Protein AF-A0A8H7GS88-F1 (afdb_monomer_lite)

Organism: NCBI:txid27326

Foldseek 3Di:
DPDPPQDPVNVVVLVVLLVVLLVVLLVVLQVVLVVVVVVVCVVQCPDPNNPDCDPVNSVVSSVVSSVVSSVVSSVVSVVVVVVVVVVVVVVVVVVVVVVVVVD

Structure (mmCIF, N/CA/C/O backbone):
data_AF-A0A8H7GS88-F1
#
_entry.id   AF-A0A8H7GS88-F1
#
loop_
_atom_site.group_PDB
_atom_site.id
_atom_site.type_symbol
_atom_site.label_atom_id
_atom_site.label_alt_id
_atom_site.label_comp_id
_atom_site.label_asym_id
_atom_site.label_entity_id
_atom_site.label_seq_id
_atom_site.pdbx_PDB_ins_code
_atom_site.Cartn_x
_atom_site.Cartn_y
_atom_site.Cartn_z
_atom_site.occupancy
_atom_site.B_iso_or_equiv
_atom_site.auth_seq_id
_atom_site.auth_comp_id
_atom_site.auth_asym_id
_atom_site.auth_atom_id
_atom_site.pdbx_PDB_model_num
ATOM 1 N N . MET A 1 1 ? -24.121 13.870 15.169 1.00 44.00 1 MET A N 1
ATOM 2 C CA . MET A 1 1 ? -23.895 12.502 15.682 1.00 44.00 1 MET A CA 1
ATOM 3 C C . MET A 1 1 ? -22.648 12.553 16.543 1.00 44.00 1 MET A C 1
ATOM 5 O O . MET A 1 1 ? -21.660 13.090 16.051 1.00 44.00 1 MET A O 1
ATOM 9 N N . PRO A 1 2 ? -22.682 12.124 17.813 1.00 40.12 2 PRO A N 1
ATOM 10 C CA . PRO A 1 2 ? -21.472 12.098 18.616 1.00 40.12 2 PRO A CA 1
ATOM 11 C C . PRO A 1 2 ? -20.551 11.030 18.027 1.00 40.12 2 PRO A C 1
ATOM 13 O O . PRO A 1 2 ? -20.968 9.896 17.808 1.00 40.12 2 PRO A O 1
ATOM 16 N N . ILE A 1 3 ? -19.323 11.425 17.701 1.00 55.97 3 ILE A N 1
ATOM 17 C CA . ILE A 1 3 ? -18.262 10.513 17.282 1.00 55.97 3 ILE A CA 1
ATOM 18 C C . ILE A 1 3 ? -18.075 9.571 18.471 1.00 55.97 3 ILE A C 1
ATOM 20 O O . ILE A 1 3 ? -17.665 10.032 19.537 1.00 55.97 3 ILE A O 1
ATOM 24 N N . ALA A 1 4 ? -18.467 8.301 18.334 1.00 57.78 4 ALA A N 1
ATOM 25 C CA . ALA A 1 4 ? -18.195 7.291 19.347 1.00 57.78 4 ALA A CA 1
ATOM 26 C C . ALA A 1 4 ? -16.719 7.433 19.736 1.00 57.78 4 ALA A C 1
ATOM 28 O O . ALA A 1 4 ? -15.858 7.426 18.855 1.00 57.78 4 ALA A O 1
ATOM 29 N N . GLN A 1 5 ? -16.430 7.676 21.017 1.00 58.25 5 GLN A N 1
ATOM 30 C CA . GLN A 1 5 ? -15.055 7.818 21.482 1.00 58.25 5 GLN A CA 1
ATOM 31 C C . GLN A 1 5 ? -14.356 6.477 21.252 1.00 58.25 5 GLN A C 1
ATOM 33 O O . GLN A 1 5 ? -14.515 5.533 22.022 1.00 58.25 5 GLN A O 1
ATOM 38 N N . VAL A 1 6 ? -13.651 6.368 20.127 1.00 65.25 6 VAL A N 1
ATOM 39 C CA . VAL A 1 6 ? -12.860 5.192 19.784 1.00 65.25 6 VAL A CA 1
ATOM 40 C C . VAL A 1 6 ? -11.751 5.107 20.825 1.00 65.25 6 VAL A C 1
ATOM 42 O O . VAL A 1 6 ? -10.989 6.062 20.986 1.00 65.25 6 VAL A O 1
ATOM 45 N N . SER A 1 7 ? -11.686 3.998 21.566 1.00 77.94 7 SER A N 1
ATOM 46 C CA . SER A 1 7 ? -10.668 3.838 22.603 1.00 77.94 7 SER A CA 1
ATOM 47 C C . SER A 1 7 ? -9.265 3.906 21.981 1.00 77.94 7 SER A C 1
ATOM 49 O O . SER A 1 7 ? -9.074 3.465 20.841 1.00 77.94 7 SER A O 1
ATOM 51 N N . PRO A 1 8 ? -8.263 4.445 22.698 1.00 78.75 8 PRO A N 1
ATOM 52 C CA . PRO A 1 8 ? -6.894 4.541 22.189 1.00 78.75 8 PRO A CA 1
ATOM 53 C C . PRO A 1 8 ? -6.335 3.176 21.750 1.00 78.75 8 PRO A C 1
ATOM 55 O O . PRO A 1 8 ? -5.717 3.082 20.692 1.00 78.75 8 PRO A O 1
ATOM 58 N N . GLU A 1 9 ? -6.661 2.104 22.475 1.00 82.06 9 GLU A N 1
ATOM 59 C CA . GLU A 1 9 ? -6.317 0.720 22.110 1.00 82.06 9 GLU A CA 1
ATOM 60 C C . GLU A 1 9 ? -6.905 0.303 20.753 1.00 82.06 9 GLU A C 1
ATOM 62 O O . GLU A 1 9 ? -6.280 -0.417 19.973 1.00 82.06 9 GLU A O 1
ATOM 67 N N . ARG A 1 10 ? -8.114 0.772 20.428 1.00 76.88 10 ARG A N 1
ATOM 68 C CA . ARG A 1 10 ? -8.769 0.455 19.157 1.00 76.88 10 ARG A CA 1
ATOM 69 C C . ARG A 1 10 ? -8.157 1.231 17.997 1.00 76.88 10 ARG A C 1
ATOM 71 O O . ARG A 1 10 ? -8.027 0.677 16.906 1.00 76.88 10 ARG A O 1
ATOM 78 N N . ILE A 1 11 ? -7.737 2.476 18.226 1.00 82.81 11 ILE A N 1
ATOM 79 C CA . ILE A 1 11 ? -6.972 3.253 17.240 1.00 82.81 11 ILE A CA 1
ATOM 80 C C . ILE A 1 11 ? -5.659 2.535 16.920 1.00 82.81 11 ILE A C 1
ATOM 82 O O . ILE A 1 11 ? -5.297 2.415 15.751 1.00 82.81 11 ILE A O 1
ATOM 86 N N . GLU A 1 12 ? -4.979 2.004 17.935 1.00 86.50 12 GLU A N 1
ATOM 87 C CA . GLU A 1 12 ? -3.745 1.245 17.751 1.00 86.50 12 GLU A CA 1
ATOM 88 C C . GLU A 1 12 ? -3.976 -0.028 16.923 1.00 86.50 12 GLU A C 1
ATOM 90 O O . GLU A 1 12 ? -3.286 -0.241 15.927 1.00 86.50 12 GLU A O 1
ATOM 95 N N . GLN A 1 13 ? -5.022 -0.805 17.225 1.00 86.06 13 GLN A N 1
ATOM 96 C CA . GLN A 1 13 ? -5.392 -1.984 16.430 1.00 86.06 13 GLN A CA 1
ATOM 97 C C . GLN A 1 13 ? -5.717 -1.639 14.969 1.00 86.06 13 GLN A C 1
ATOM 99 O O . GLN A 1 13 ? -5.300 -2.352 14.051 1.00 86.06 13 GLN A O 1
ATOM 104 N N . ILE A 1 14 ? -6.454 -0.548 14.732 1.00 86.44 14 ILE A N 1
ATOM 105 C CA . ILE A 1 14 ? -6.761 -0.068 13.379 1.00 86.44 14 ILE A CA 1
ATOM 106 C C . ILE A 1 14 ? -5.467 0.333 12.665 1.00 86.44 14 ILE A C 1
ATOM 108 O O . ILE A 1 14 ? -5.248 -0.086 11.530 1.00 86.44 14 ILE A O 1
ATOM 112 N N . ASN A 1 15 ? -4.574 1.068 13.327 1.00 87.69 15 ASN A N 1
ATOM 113 C CA . ASN A 1 15 ? -3.289 1.467 12.758 1.00 87.69 15 ASN A CA 1
ATOM 114 C C . ASN A 1 15 ? -2.413 0.259 12.408 1.00 87.69 15 ASN A C 1
ATOM 116 O O . ASN A 1 15 ? -1.862 0.218 11.309 1.00 87.69 15 ASN A O 1
ATOM 120 N N . SER A 1 16 ? -2.331 -0.757 13.271 1.00 90.12 16 SER A N 1
ATOM 121 C CA . SER A 1 16 ? -1.600 -1.994 12.972 1.00 90.12 16 SER A CA 1
ATO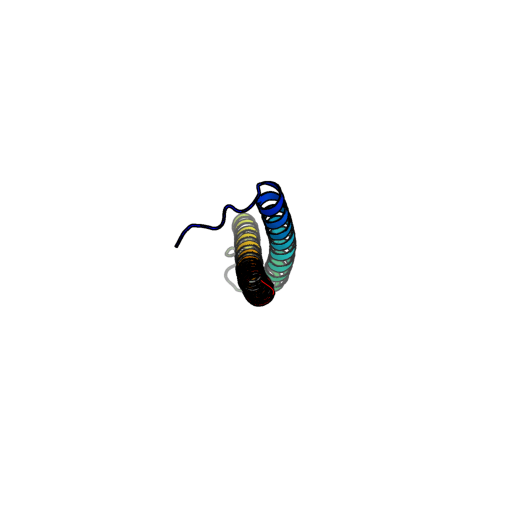M 122 C C . SER A 1 16 ? -2.191 -2.731 11.766 1.00 90.12 16 SER A C 1
ATOM 124 O O . SER A 1 16 ? -1.441 -3.193 10.903 1.00 90.12 16 SER A O 1
ATOM 126 N N . LYS A 1 17 ? -3.527 -2.800 11.651 1.00 87.81 17 LYS A N 1
ATOM 127 C CA . LYS A 1 17 ? -4.202 -3.381 10.477 1.00 87.81 17 LYS A CA 1
ATOM 128 C C . LYS A 1 17 ? -3.895 -2.595 9.200 1.00 87.81 17 LYS A C 1
ATOM 130 O O . LYS A 1 17 ? -3.586 -3.205 8.179 1.00 87.81 17 LYS A O 1
ATOM 135 N N . LEU A 1 18 ? -3.944 -1.263 9.252 1.00 90.06 18 LEU A N 1
ATOM 136 C CA . LEU A 1 18 ? -3.648 -0.396 8.107 1.00 90.06 18 LEU A CA 1
ATOM 137 C C . LEU A 1 18 ? -2.176 -0.479 7.689 1.00 90.06 18 LEU A C 1
ATOM 139 O O . LEU A 1 18 ? -1.896 -0.526 6.495 1.00 90.06 18 LEU A O 1
ATOM 143 N N . LEU A 1 19 ? -1.245 -0.552 8.643 1.00 91.38 19 LEU A N 1
ATOM 144 C CA . LEU A 1 19 ? 0.180 -0.747 8.369 1.00 91.38 19 LEU A CA 1
ATOM 145 C C . LEU A 1 19 ? 0.445 -2.094 7.699 1.00 91.38 19 LEU A C 1
ATOM 147 O O . LEU A 1 19 ? 1.145 -2.148 6.689 1.00 91.38 19 LEU A O 1
ATOM 151 N N . ASN A 1 20 ? -0.152 -3.172 8.214 1.00 91.81 20 ASN A N 1
ATOM 152 C CA . ASN A 1 20 ? -0.017 -4.496 7.614 1.00 91.81 20 ASN A CA 1
ATOM 153 C C . ASN A 1 20 ? -0.629 -4.532 6.202 1.00 91.81 20 ASN A C 1
ATOM 155 O O . ASN A 1 20 ? 0.007 -4.980 5.249 1.00 91.81 20 ASN A O 1
ATOM 159 N N . ALA A 1 21 ? -1.827 -3.965 6.032 1.00 89.62 21 ALA A N 1
ATOM 160 C CA . ALA A 1 21 ? -2.454 -3.822 4.722 1.00 89.62 21 ALA A CA 1
ATOM 161 C C . ALA A 1 21 ? -1.587 -2.995 3.761 1.00 89.62 21 ALA A C 1
ATOM 163 O O . ALA A 1 21 ? -1.418 -3.387 2.610 1.00 89.62 21 ALA A O 1
ATOM 164 N N . GLY A 1 22 ? -0.980 -1.905 4.234 1.00 88.56 22 GLY A N 1
ATOM 165 C CA . GLY A 1 22 ? -0.036 -1.096 3.469 1.00 88.56 22 GLY A CA 1
ATOM 166 C C . GLY A 1 22 ? 1.194 -1.892 3.034 1.00 88.56 22 GLY A C 1
ATOM 167 O O . GLY A 1 22 ? 1.549 -1.854 1.860 1.00 88.56 22 GLY A O 1
ATOM 168 N N . ALA A 1 23 ? 1.801 -2.679 3.925 1.00 91.38 23 ALA A N 1
ATOM 169 C CA . ALA A 1 23 ? 2.941 -3.536 3.591 1.00 91.38 23 ALA A CA 1
ATOM 170 C C . ALA A 1 23 ? 2.580 -4.597 2.534 1.00 91.38 23 ALA A C 1
ATOM 172 O O . ALA A 1 23 ? 3.306 -4.783 1.555 1.00 91.38 23 ALA A O 1
ATOM 173 N N . ILE A 1 24 ? 1.420 -5.245 2.678 1.00 93.00 24 ILE A N 1
ATOM 174 C CA . ILE A 1 24 ? 0.895 -6.196 1.686 1.00 93.00 24 ILE A CA 1
ATOM 175 C C . ILE A 1 24 ? 0.617 -5.485 0.354 1.00 93.00 24 ILE A C 1
ATOM 177 O O . ILE A 1 24 ? 0.944 -6.004 -0.714 1.00 93.00 24 ILE A O 1
ATOM 181 N N . GLY A 1 25 ? 0.027 -4.291 0.406 1.00 89.50 25 GLY A N 1
ATOM 182 C CA . GLY A 1 25 ? -0.249 -3.450 -0.753 1.00 89.50 25 GLY A CA 1
ATOM 183 C C . GLY A 1 25 ? 1.015 -3.065 -1.504 1.00 89.50 25 GLY A C 1
ATOM 184 O O . GLY A 1 25 ? 1.068 -3.208 -2.724 1.00 89.50 25 GLY A O 1
ATOM 185 N N . PHE A 1 26 ? 2.059 -2.666 -0.779 1.00 92.25 26 PHE A N 1
ATOM 186 C CA . PHE A 1 26 ? 3.370 -2.382 -1.345 1.00 92.25 26 PHE A CA 1
ATOM 187 C C . PHE A 1 26 ? 3.923 -3.600 -2.082 1.00 92.25 26 PHE A C 1
ATOM 189 O O . PHE A 1 26 ? 4.268 -3.484 -3.251 1.00 92.25 26 PHE A O 1
ATOM 196 N N . LEU A 1 27 ? 3.930 -4.781 -1.452 1.00 92.44 27 LEU A N 1
ATOM 197 C CA . LEU A 1 27 ? 4.401 -6.022 -2.080 1.00 92.44 27 LEU A CA 1
ATOM 198 C C . LEU A 1 27 ? 3.615 -6.378 -3.350 1.00 92.44 27 LEU A C 1
ATOM 200 O O . LEU A 1 27 ? 4.191 -6.799 -4.350 1.00 92.44 27 LEU A O 1
ATOM 204 N N . LYS A 1 28 ? 2.295 -6.180 -3.354 1.00 92.00 28 LYS A N 1
ATOM 205 C CA . LYS A 1 28 ? 1.488 -6.364 -4.570 1.00 92.00 28 LYS A CA 1
ATOM 206 C C . LYS A 1 28 ? 1.862 -5.341 -5.645 1.00 92.00 28 LYS A C 1
ATOM 208 O O . LYS A 1 28 ? 2.025 -5.706 -6.808 1.00 92.00 28 LYS A O 1
ATOM 213 N N . GLY A 1 29 ? 2.048 -4.083 -5.253 1.00 89.19 29 GLY A N 1
ATOM 214 C CA . GLY A 1 29 ? 2.505 -3.006 -6.127 1.00 89.19 29 GLY A CA 1
ATOM 215 C C . GLY A 1 29 ? 3.873 -3.290 -6.748 1.00 89.19 29 GLY A C 1
ATOM 216 O O . GLY A 1 29 ? 4.044 -3.108 -7.950 1.00 89.19 29 GLY A O 1
ATOM 217 N N . THR A 1 30 ? 4.832 -3.817 -5.981 1.00 90.88 30 THR A N 1
ATOM 218 C CA . THR A 1 30 ? 6.166 -4.160 -6.495 1.00 90.88 30 THR A CA 1
ATOM 219 C C . THR A 1 30 ? 6.119 -5.305 -7.501 1.00 90.88 30 THR A C 1
ATOM 221 O O . THR A 1 30 ? 6.805 -5.239 -8.519 1.00 90.88 30 THR A O 1
ATOM 224 N N . ILE A 1 31 ? 5.266 -6.314 -7.295 1.00 91.75 31 ILE A N 1
ATOM 225 C CA . ILE A 1 31 ? 5.052 -7.387 -8.279 1.00 91.75 31 ILE A CA 1
ATOM 226 C C . ILE A 1 31 ? 4.523 -6.807 -9.598 1.00 91.75 31 ILE A C 1
ATOM 228 O O . ILE A 1 31 ? 5.055 -7.120 -10.666 1.00 91.75 31 ILE A O 1
ATOM 232 N N . VAL A 1 32 ? 3.528 -5.915 -9.537 1.00 92.44 32 VAL A N 1
ATOM 233 C CA . VAL A 1 32 ? 2.992 -5.239 -10.732 1.00 92.44 32 VAL A CA 1
ATOM 234 C C . VAL A 1 32 ? 4.065 -4.384 -11.400 1.00 92.44 32 VAL A C 1
ATOM 236 O O . VAL A 1 32 ? 4.211 -4.429 -12.623 1.00 92.44 32 VAL A O 1
ATOM 239 N N . ALA A 1 33 ? 4.859 -3.651 -10.619 1.00 90.31 33 ALA A N 1
ATOM 240 C CA . ALA A 1 33 ? 5.961 -2.840 -11.119 1.00 90.31 33 ALA A CA 1
ATOM 241 C C . ALA A 1 33 ? 7.008 -3.675 -11.861 1.00 90.31 33 ALA A C 1
ATOM 243 O O . ALA A 1 33 ? 7.485 -3.264 -12.917 1.00 90.31 33 ALA A O 1
ATOM 244 N N . LEU A 1 34 ? 7.354 -4.853 -11.336 1.00 88.94 34 LEU A N 1
ATOM 245 C CA . LEU A 1 34 ? 8.329 -5.751 -11.950 1.00 88.94 34 LEU A CA 1
ATOM 246 C C . LEU A 1 34 ? 7.778 -6.382 -13.228 1.00 88.94 34 LEU A C 1
ATOM 248 O O . LEU A 1 34 ? 8.453 -6.341 -14.254 1.00 88.94 34 LEU A O 1
ATOM 252 N N . ALA A 1 35 ? 6.551 -6.905 -13.204 1.00 89.50 35 ALA A N 1
ATOM 253 C CA . ALA A 1 35 ? 5.935 -7.537 -14.370 1.00 89.50 35 ALA A CA 1
ATOM 254 C C . ALA A 1 35 ? 5.708 -6.530 -15.512 1.00 89.50 35 ALA A C 1
ATOM 256 O O . ALA A 1 35 ? 6.123 -6.745 -16.650 1.00 89.50 35 ALA A O 1
ATOM 257 N N . SER A 1 36 ? 5.107 -5.379 -15.202 1.00 88.56 36 SER A N 1
ATOM 258 C CA . SER A 1 36 ? 4.854 -4.337 -16.202 1.00 88.56 36 SER A CA 1
ATOM 259 C C . SER A 1 36 ? 6.137 -3.611 -16.617 1.00 88.56 36 SER A C 1
ATOM 261 O O . SER A 1 36 ? 6.336 -3.334 -17.796 1.00 88.56 36 SER A O 1
ATOM 263 N N . GLY A 1 37 ? 7.053 -3.356 -15.682 1.00 83.75 37 GLY A N 1
ATOM 264 C CA . GLY A 1 37 ? 8.326 -2.691 -15.947 1.00 83.75 37 GLY A CA 1
ATOM 265 C C . GLY A 1 37 ? 9.281 -3.531 -16.794 1.00 83.75 37 GLY A C 1
ATOM 266 O O . GLY A 1 37 ? 9.959 -2.979 -17.661 1.00 83.75 37 GLY A O 1
ATOM 267 N N . THR A 1 38 ? 9.314 -4.856 -16.613 1.00 82.38 38 THR A N 1
ATOM 268 C CA . THR A 1 38 ? 10.079 -5.762 -17.493 1.00 82.38 38 THR A CA 1
ATOM 269 C C . THR A 1 38 ? 9.491 -5.798 -18.898 1.00 82.38 38 THR A C 1
ATOM 271 O O . THR A 1 38 ? 10.243 -5.660 -19.863 1.00 82.38 38 THR A O 1
ATOM 274 N N . TYR A 1 39 ? 8.163 -5.867 -19.030 1.00 85.00 39 TYR A N 1
ATOM 275 C CA . TYR A 1 39 ? 7.488 -5.789 -20.327 1.00 85.00 39 TYR A CA 1
ATOM 276 C C . TYR A 1 39 ? 7.766 -4.466 -21.060 1.00 85.00 39 TYR A C 1
ATOM 278 O O . TYR A 1 39 ? 8.164 -4.464 -22.227 1.00 85.00 39 TYR A O 1
ATOM 286 N N . LEU A 1 40 ? 7.624 -3.328 -20.371 1.00 80.62 40 LEU A N 1
ATOM 287 C CA . LEU A 1 40 ? 7.918 -2.009 -20.936 1.00 80.62 40 LEU A CA 1
ATOM 288 C C . LEU A 1 40 ? 9.405 -1.885 -21.287 1.00 80.62 40 LEU A C 1
ATOM 290 O O . LEU A 1 40 ? 9.744 -1.41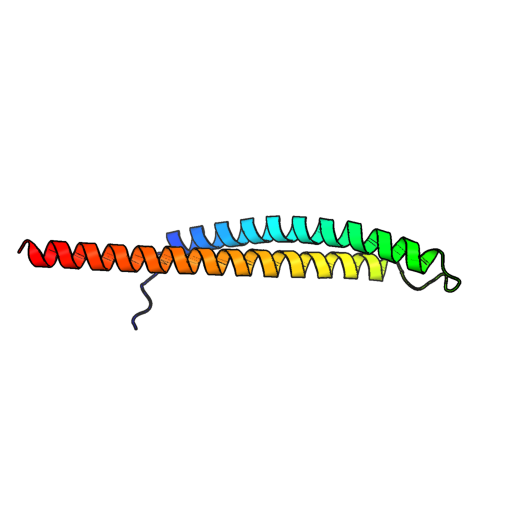5 -22.372 1.00 80.62 40 LEU A O 1
ATOM 294 N N . SER A 1 41 ? 10.305 -2.366 -20.424 1.00 77.69 41 SER A N 1
ATOM 295 C CA . SER A 1 41 ? 11.740 -2.363 -20.715 1.00 77.69 41 SER A CA 1
ATOM 296 C C . SER A 1 41 ? 12.069 -3.224 -21.936 1.00 77.69 41 SER A C 1
ATOM 298 O O . SER A 1 41 ? 12.921 -2.820 -22.721 1.00 77.69 41 SER A O 1
ATOM 300 N N . TYR A 1 42 ? 11.412 -4.372 -22.129 1.00 78.44 42 TYR A N 1
ATOM 301 C CA . TYR A 1 42 ? 11.595 -5.206 -23.317 1.00 78.44 42 TYR A CA 1
ATOM 302 C C . TYR A 1 42 ? 11.130 -4.472 -24.579 1.00 78.44 42 TYR A C 1
ATOM 304 O O . TYR A 1 42 ? 11.913 -4.320 -25.517 1.00 7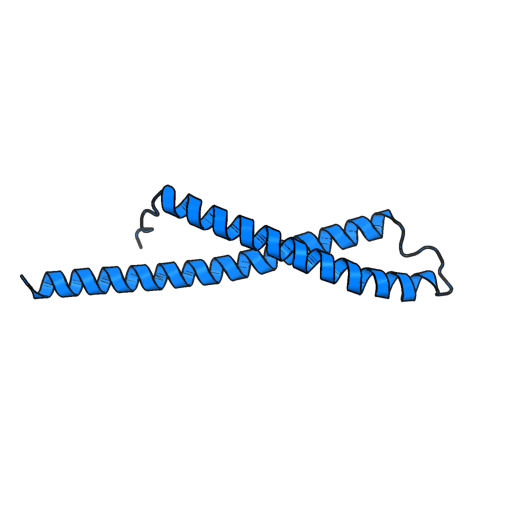8.44 42 TYR A O 1
ATOM 312 N N . LYS A 1 43 ? 9.905 -3.932 -24.563 1.00 77.69 43 LYS A N 1
ATOM 313 C CA . LYS A 1 43 ? 9.297 -3.228 -25.700 1.00 77.69 43 LYS A CA 1
ATOM 314 C C . LYS A 1 43 ? 10.075 -1.975 -26.120 1.00 77.69 43 LYS A C 1
ATOM 316 O O . LYS A 1 43 ? 10.260 -1.749 -27.312 1.00 77.69 43 LYS A O 1
ATOM 321 N N . TYR A 1 44 ? 10.532 -1.163 -25.164 1.00 70.88 44 TYR A N 1
ATOM 322 C CA . TYR A 1 44 ? 11.154 0.133 -25.458 1.00 70.88 44 TYR A CA 1
ATOM 323 C C . TYR A 1 44 ? 12.682 0.090 -25.604 1.00 70.88 44 TYR A C 1
ATOM 325 O O . TYR A 1 44 ? 13.214 0.920 -26.335 1.00 70.88 44 TYR A O 1
ATOM 333 N N . ASN A 1 45 ? 13.400 -0.869 -24.996 1.00 69.06 45 ASN A N 1
ATOM 334 C CA . ASN A 1 45 ? 14.856 -0.981 -25.201 1.00 69.06 45 ASN A CA 1
ATOM 335 C C . ASN A 1 45 ? 15.253 -1.799 -26.440 1.00 69.06 45 ASN A C 1
ATOM 337 O O . ASN A 1 45 ? 16.385 -1.654 -26.897 1.00 69.06 45 ASN A O 1
ATOM 341 N N . HIS A 1 46 ? 14.360 -2.628 -26.994 1.00 66.44 46 HIS A N 1
ATOM 342 C CA . HIS A 1 46 ? 14.609 -3.346 -28.256 1.00 66.44 46 HIS A CA 1
ATOM 343 C C . HIS A 1 46 ? 14.092 -2.593 -29.493 1.00 66.44 46 HIS A C 1
ATOM 345 O O . HIS A 1 46 ? 14.335 -3.019 -30.619 1.00 66.44 46 HIS A O 1
ATOM 351 N N . GLY A 1 47 ? 13.397 -1.466 -29.302 1.00 63.66 47 GLY A N 1
ATOM 352 C CA . GLY A 1 47 ? 12.995 -0.570 -30.384 1.00 63.66 47 GLY A CA 1
ATOM 353 C C . GLY A 1 47 ? 14.134 0.352 -30.853 1.00 63.66 47 GLY A C 1
ATOM 354 O O . GLY A 1 47 ? 15.142 0.502 -30.159 1.00 63.66 47 GLY A O 1
ATOM 355 N N . PRO A 1 48 ? 13.974 1.036 -32.002 1.00 62.69 48 PRO A N 1
ATOM 356 C CA . PRO A 1 48 ? 15.005 1.898 -32.597 1.00 62.69 48 PRO A CA 1
ATOM 357 C C . PRO A 1 48 ? 15.423 3.098 -31.722 1.00 62.69 48 PRO A C 1
ATOM 359 O O . PRO A 1 48 ? 16.419 3.752 -32.021 1.00 62.69 48 PRO A O 1
ATOM 362 N N . ASN A 1 49 ? 14.720 3.372 -30.615 1.00 57.50 49 ASN A N 1
ATOM 363 C CA . ASN A 1 49 ? 14.980 4.497 -29.718 1.00 57.50 49 ASN A CA 1
ATOM 364 C C . ASN A 1 49 ? 15.625 4.025 -28.394 1.00 57.50 49 ASN A C 1
ATOM 366 O O . ASN A 1 49 ? 14.978 3.905 -27.356 1.00 57.50 49 ASN A O 1
ATOM 370 N N . LYS A 1 50 ? 16.932 3.735 -28.437 1.00 56.44 50 LYS A N 1
ATOM 371 C CA . LYS A 1 50 ? 17.727 3.019 -27.410 1.00 56.44 50 LYS A CA 1
ATOM 372 C C . LYS A 1 50 ? 17.875 3.674 -26.014 1.00 56.44 50 LYS A C 1
ATOM 374 O O . LYS A 1 50 ? 18.672 3.190 -25.213 1.00 56.44 50 LYS A O 1
ATOM 379 N N . ARG A 1 51 ? 17.177 4.767 -25.680 1.00 58.44 51 ARG A N 1
ATOM 380 C CA . ARG A 1 51 ? 17.422 5.532 -24.429 1.00 58.44 51 ARG A CA 1
ATOM 381 C C . ARG A 1 51 ? 16.177 6.020 -23.676 1.00 58.44 51 ARG A C 1
ATOM 383 O O . ARG A 1 51 ? 16.274 6.971 -22.911 1.00 58.44 51 ARG A O 1
ATOM 390 N N . VAL A 1 52 ? 15.013 5.394 -23.847 1.00 60.59 52 VAL A N 1
ATOM 391 C CA . VAL A 1 52 ? 13.781 5.918 -23.216 1.00 60.59 52 VAL A CA 1
ATOM 392 C C . VAL A 1 52 ? 13.636 5.496 -21.744 1.00 60.59 52 VAL A C 1
ATOM 394 O O . VAL A 1 52 ? 13.149 6.274 -20.930 1.00 60.59 52 VAL A O 1
ATOM 397 N N . PHE A 1 53 ? 14.100 4.303 -21.355 1.00 66.38 53 PHE A N 1
ATOM 398 C CA . PHE A 1 53 ? 13.893 3.774 -19.998 1.00 66.38 53 PHE A CA 1
ATOM 399 C C . PHE A 1 53 ? 15.183 3.787 -19.161 1.00 66.38 53 PHE A C 1
ATOM 401 O O . PHE A 1 53 ? 15.784 2.749 -18.864 1.00 66.38 53 PHE A O 1
ATOM 408 N N . LEU A 1 54 ? 15.626 5.000 -18.810 1.00 72.94 54 LEU A N 1
ATOM 409 C CA . LEU A 1 54 ? 16.790 5.238 -17.951 1.00 72.94 54 LEU A CA 1
ATOM 410 C C . LEU A 1 54 ? 16.605 4.587 -16.561 1.00 72.94 54 LEU A C 1
ATOM 412 O O . LEU A 1 54 ? 15.473 4.482 -16.080 1.00 72.94 54 LEU A O 1
ATOM 416 N N . PRO A 1 55 ? 17.691 4.192 -15.865 1.00 75.38 55 PRO A N 1
ATOM 417 C CA . PRO A 1 55 ? 17.610 3.573 -14.537 1.00 75.38 55 PRO A CA 1
ATOM 418 C C . PRO A 1 55 ? 16.803 4.391 -13.518 1.00 75.38 55 PRO A C 1
ATOM 420 O O . PRO A 1 55 ? 16.048 3.830 -12.733 1.00 75.38 55 PRO A O 1
ATOM 423 N N . GLN A 1 56 ? 16.892 5.720 -13.584 1.00 82.06 56 GLN A N 1
ATOM 424 C CA . GLN A 1 56 ? 16.135 6.633 -12.721 1.00 82.06 56 GLN A CA 1
ATOM 425 C C . GLN A 1 56 ? 14.617 6.513 -12.939 1.00 82.06 56 GLN A C 1
ATOM 427 O O . GLN A 1 56 ? 13.857 6.436 -11.977 1.00 82.06 56 GLN A O 1
ATOM 432 N N . MET A 1 57 ? 14.178 6.407 -14.198 1.00 81.62 57 MET A N 1
ATOM 433 C CA . MET A 1 57 ? 12.766 6.217 -14.549 1.00 81.62 57 MET A CA 1
ATOM 434 C C . MET A 1 57 ? 12.252 4.850 -14.093 1.00 81.62 57 MET A C 1
ATOM 436 O O . MET A 1 57 ? 11.111 4.745 -13.657 1.00 81.62 57 MET A O 1
ATOM 440 N N . LYS A 1 58 ? 13.099 3.810 -14.125 1.00 80.19 58 LYS A N 1
ATOM 441 C CA . LYS A 1 58 ? 12.767 2.479 -13.584 1.00 80.19 58 LYS A CA 1
ATOM 442 C C . LYS A 1 58 ? 12.513 2.528 -12.079 1.00 80.19 58 LYS A C 1
ATOM 444 O O . LYS A 1 58 ? 11.529 1.961 -11.614 1.00 80.19 58 LYS A O 1
ATOM 449 N N . VAL A 1 59 ? 13.374 3.225 -11.334 1.00 85.44 59 VAL A N 1
ATOM 450 C CA . VAL A 1 59 ? 13.216 3.409 -9.883 1.00 85.44 59 VAL A CA 1
ATOM 451 C C . VAL A 1 59 ? 11.957 4.221 -9.577 1.00 85.44 59 VAL A C 1
ATOM 453 O O . VAL A 1 59 ? 11.152 3.798 -8.753 1.00 85.44 59 VAL A O 1
ATOM 456 N N . GLY A 1 60 ? 11.728 5.330 -10.288 1.00 87.88 60 GLY A N 1
ATOM 457 C CA . GLY A 1 60 ? 10.514 6.137 -10.129 1.00 87.88 60 GLY A CA 1
ATOM 458 C C . GLY A 1 60 ? 9.235 5.354 -10.438 1.00 87.88 60 GLY A C 1
ATOM 459 O O . GLY A 1 60 ? 8.276 5.414 -9.676 1.00 87.88 60 GLY A O 1
ATOM 460 N N . TYR A 1 61 ? 9.242 4.553 -11.505 1.00 87.50 61 TYR A N 1
ATOM 461 C CA . TYR A 1 61 ? 8.129 3.677 -11.873 1.00 87.50 61 TYR A CA 1
ATOM 462 C C . TYR A 1 61 ? 7.839 2.624 -10.797 1.00 87.50 61 TYR A C 1
ATOM 464 O O . TYR A 1 61 ? 6.682 2.375 -10.462 1.00 87.50 61 TYR A O 1
ATOM 472 N N . PHE A 1 62 ? 8.889 2.035 -10.219 1.00 89.50 62 PHE A N 1
ATOM 473 C CA . PHE A 1 62 ? 8.759 1.077 -9.127 1.00 89.50 62 PHE A CA 1
ATOM 474 C C . PHE A 1 62 ? 8.158 1.711 -7.871 1.00 89.50 62 PHE A C 1
ATOM 476 O O . PHE A 1 62 ? 7.215 1.167 -7.299 1.00 89.50 62 PHE A O 1
ATOM 483 N N . ILE A 1 63 ? 8.656 2.887 -7.478 1.00 90.69 63 ILE A N 1
ATOM 484 C CA . ILE A 1 63 ? 8.131 3.633 -6.330 1.00 90.69 63 ILE A CA 1
ATOM 485 C C . ILE A 1 63 ? 6.668 4.024 -6.567 1.00 90.69 63 ILE A C 1
ATOM 487 O O . ILE A 1 63 ? 5.845 3.835 -5.674 1.00 90.69 63 ILE A O 1
ATOM 491 N N . ALA A 1 64 ? 6.321 4.504 -7.765 1.00 92.44 64 ALA A N 1
ATOM 492 C CA . ALA A 1 64 ? 4.954 4.889 -8.108 1.00 92.44 64 ALA A CA 1
ATOM 493 C C . ALA A 1 64 ? 3.973 3.721 -7.932 1.00 92.44 64 ALA A C 1
ATOM 495 O O . ALA A 1 64 ? 2.956 3.863 -7.255 1.00 92.44 64 ALA A O 1
ATOM 496 N N . TRP A 1 65 ? 4.304 2.542 -8.463 1.00 93.50 65 TRP A N 1
ATOM 497 C CA . TRP A 1 65 ? 3.487 1.343 -8.274 1.00 93.50 65 TRP A CA 1
ATOM 498 C C . TRP A 1 65 ? 3.452 0.850 -6.826 1.00 93.50 65 TRP A C 1
ATOM 500 O O . TRP A 1 65 ? 2.416 0.357 -6.382 1.00 93.50 65 TRP A O 1
ATOM 510 N N . GLY A 1 66 ? 4.539 1.022 -6.070 1.00 91.94 66 GLY A N 1
ATOM 511 C CA . GLY A 1 66 ? 4.561 0.764 -4.631 1.00 91.94 66 GLY A CA 1
ATOM 512 C C . GLY A 1 66 ? 3.561 1.640 -3.870 1.00 91.94 66 GLY A C 1
ATOM 513 O O . GLY A 1 66 ? 2.776 1.121 -3.080 1.00 91.94 66 GLY A O 1
ATOM 514 N N . ILE A 1 67 ? 3.532 2.947 -4.153 1.00 93.19 67 ILE A N 1
ATOM 515 C CA . ILE A 1 67 ? 2.579 3.894 -3.549 1.00 93.19 67 ILE A CA 1
ATOM 516 C C . ILE A 1 67 ? 1.143 3.537 -3.940 1.00 93.19 67 ILE A C 1
ATOM 518 O O . ILE A 1 67 ? 0.284 3.445 -3.068 1.00 93.19 67 ILE A O 1
ATOM 522 N N . VAL A 1 68 ? 0.881 3.278 -5.225 1.00 94.25 68 VAL A N 1
ATOM 523 C CA . VAL A 1 68 ? -0.450 2.865 -5.705 1.00 94.25 68 VAL A CA 1
ATOM 524 C C . VAL A 1 68 ? -0.920 1.595 -4.990 1.00 94.25 68 VAL A C 1
ATOM 526 O O . VAL A 1 68 ? -2.062 1.528 -4.536 1.00 94.25 68 VAL A O 1
ATOM 529 N N . GLY A 1 69 ? -0.032 0.609 -4.836 1.00 90.50 69 GLY A N 1
ATOM 530 C CA . GLY A 1 69 ? -0.323 -0.629 -4.117 1.00 90.50 69 GLY A CA 1
ATOM 531 C C . GLY A 1 69 ? -0.670 -0.400 -2.644 1.00 90.50 69 GLY A C 1
ATOM 532 O O . GLY A 1 69 ? -1.654 -0.961 -2.159 1.00 90.50 69 GLY A O 1
ATOM 533 N N . ILE A 1 70 ? 0.094 0.449 -1.944 1.00 91.44 70 ILE A N 1
ATOM 534 C CA . ILE A 1 70 ? -0.191 0.846 -0.554 1.00 91.44 70 ILE A CA 1
ATOM 535 C C . ILE A 1 70 ? -1.568 1.503 -0.467 1.00 91.44 70 ILE A C 1
ATOM 537 O O . ILE A 1 70 ? -2.401 1.051 0.317 1.00 91.44 70 ILE A O 1
ATOM 541 N N . THR A 1 71 ? -1.823 2.537 -1.273 1.00 92.94 71 THR A N 1
ATOM 542 C CA . THR A 1 71 ? -3.076 3.304 -1.235 1.00 92.94 71 THR A CA 1
ATOM 543 C C . THR A 1 71 ? -4.279 2.395 -1.447 1.00 92.94 71 THR A C 1
ATOM 545 O O . THR A 1 71 ? -5.198 2.402 -0.633 1.00 92.94 71 THR A O 1
ATOM 548 N N . PHE A 1 72 ? -4.240 1.537 -2.468 1.00 91.06 72 PHE A N 1
ATOM 549 C CA . PHE A 1 72 ? -5.346 0.632 -2.773 1.00 91.06 72 PHE A CA 1
ATOM 550 C C . PHE A 1 72 ? -5.607 -0.389 -1.653 1.00 91.06 72 PHE A C 1
ATOM 552 O O . PHE A 1 72 ? -6.754 -0.700 -1.328 1.00 91.06 72 PHE A O 1
ATOM 559 N N . ALA A 1 73 ? -4.555 -0.928 -1.031 1.00 91.19 73 ALA A N 1
ATOM 560 C CA . ALA A 1 73 ? -4.713 -1.872 0.073 1.00 91.19 73 ALA A CA 1
ATOM 561 C C . ALA A 1 73 ? -5.228 -1.192 1.350 1.00 91.19 73 ALA A C 1
ATOM 563 O O . ALA A 1 73 ? -6.090 -1.740 2.037 1.00 91.19 73 ALA A O 1
ATOM 564 N N . VAL A 1 74 ? -4.740 0.015 1.641 1.00 91.31 74 VAL A N 1
ATOM 565 C CA . VAL A 1 74 ? -5.182 0.830 2.778 1.00 91.31 74 VAL A CA 1
ATOM 566 C C . VAL A 1 74 ? -6.638 1.264 2.608 1.00 91.31 74 VAL A C 1
ATOM 568 O O . VAL A 1 74 ? -7.400 1.184 3.567 1.00 91.31 74 VAL A O 1
ATOM 571 N N . GLU A 1 75 ? -7.062 1.680 1.413 1.00 90.69 75 GLU A N 1
ATOM 572 C CA . GLU A 1 75 ? -8.460 2.040 1.137 1.00 90.69 75 GLU A CA 1
ATOM 573 C C . GLU A 1 75 ? -9.407 0.853 1.332 1.00 90.69 75 GLU A C 1
ATOM 575 O O . GLU A 1 75 ? -10.417 0.979 2.025 1.00 90.69 75 GLU A O 1
ATOM 580 N N . ASN A 1 76 ? -9.047 -0.327 0.823 1.00 88.94 76 ASN A N 1
ATOM 581 C CA . ASN A 1 76 ? -9.834 -1.540 1.051 1.00 88.94 76 ASN A CA 1
ATOM 582 C C . ASN A 1 76 ? -9.905 -1.919 2.537 1.00 88.94 76 ASN A C 1
ATOM 584 O O . ASN A 1 76 ? -10.971 -2.281 3.037 1.00 88.94 76 ASN A O 1
ATOM 588 N N . ALA A 1 77 ? -8.791 -1.800 3.265 1.00 88.44 77 ALA A N 1
ATOM 589 C CA . ALA A 1 77 ? -8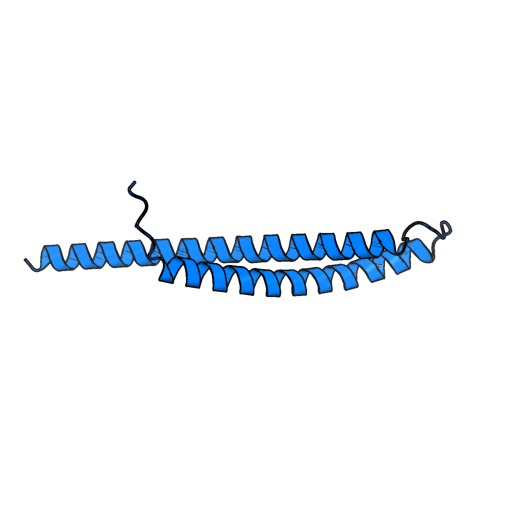.765 -2.058 4.701 1.00 88.44 77 ALA A CA 1
ATOM 590 C C . ALA A 1 77 ? -9.637 -1.061 5.477 1.00 88.44 77 ALA A C 1
ATOM 592 O O . ALA A 1 77 ? -10.363 -1.472 6.380 1.00 88.44 77 ALA A O 1
ATOM 593 N N . LYS A 1 78 ? -9.635 0.225 5.099 1.00 88.19 78 LYS A N 1
ATOM 594 C CA . LYS A 1 78 ? -10.527 1.234 5.689 1.00 88.19 78 LYS A CA 1
ATOM 595 C C . LYS A 1 78 ? -11.993 0.863 5.499 1.00 88.19 78 LYS A C 1
ATOM 597 O O . LYS A 1 78 ? -12.730 0.889 6.475 1.00 88.19 78 LYS A O 1
ATOM 602 N N . ILE A 1 79 ? -12.398 0.462 4.291 1.00 89.31 79 ILE A N 1
ATOM 603 C CA . ILE A 1 79 ? -13.781 0.035 4.018 1.00 89.31 79 ILE A CA 1
ATOM 604 C C . ILE A 1 79 ? -14.173 -1.140 4.920 1.00 89.31 79 ILE A C 1
ATOM 606 O O . ILE A 1 79 ? -15.260 -1.128 5.493 1.00 89.31 79 ILE A O 1
ATOM 610 N N . SER A 1 80 ? -13.292 -2.133 5.073 1.00 85.69 80 SER A N 1
ATOM 611 C CA . SER A 1 80 ? -13.537 -3.267 5.972 1.00 85.69 80 SER A CA 1
ATOM 612 C C . SER A 1 80 ? -13.694 -2.814 7.422 1.00 85.69 80 SER A C 1
ATOM 614 O O . SER A 1 80 ? -14.673 -3.164 8.063 1.00 85.69 80 SER A O 1
ATOM 616 N N . VAL A 1 81 ? -12.783 -1.976 7.923 1.00 85.25 81 VAL A N 1
ATOM 617 C CA . VAL A 1 81 ? -12.842 -1.459 9.300 1.00 85.25 81 VAL A CA 1
ATOM 618 C C . VAL A 1 81 ? -14.110 -0.637 9.537 1.00 85.25 81 VAL A C 1
ATOM 620 O O . VAL A 1 81 ? -14.711 -0.736 10.600 1.00 85.25 81 VAL A O 1
ATOM 623 N N . THR A 1 82 ? -14.549 0.164 8.564 1.00 84.81 82 THR A N 1
ATOM 624 C CA . THR A 1 82 ? -15.801 0.925 8.676 1.00 84.81 82 THR A CA 1
ATOM 625 C C . THR A 1 82 ? -17.019 0.008 8.756 1.00 84.81 82 THR A C 1
ATOM 627 O O . THR A 1 82 ? -17.932 0.299 9.524 1.00 84.81 82 THR A O 1
ATOM 630 N N . LYS A 1 83 ? -17.034 -1.101 8.007 1.00 85.44 83 LYS A N 1
ATOM 631 C CA . LYS A 1 83 ? -18.097 -2.111 8.115 1.00 85.44 83 LYS A CA 1
ATOM 632 C C . LYS A 1 83 ? -18.098 -2.776 9.490 1.00 85.44 83 LYS A C 1
ATOM 634 O O . LYS A 1 83 ? -19.144 -2.785 10.129 1.00 85.44 83 LYS A O 1
ATOM 639 N N . ASP A 1 84 ? -16.932 -3.212 9.969 1.00 82.44 84 ASP A N 1
ATOM 640 C CA . ASP A 1 84 ? -16.784 -3.814 11.301 1.00 82.44 84 ASP A CA 1
ATOM 641 C C . ASP A 1 84 ? -17.306 -2.865 12.401 1.00 82.44 84 ASP A C 1
ATOM 643 O O . ASP A 1 84 ? -17.989 -3.285 13.331 1.00 82.44 84 ASP A O 1
ATOM 647 N N . LEU A 1 85 ? -17.019 -1.561 12.284 1.00 82.69 85 LEU A N 1
ATOM 648 C CA . LEU A 1 85 ? -17.493 -0.540 13.226 1.00 82.69 85 LEU A CA 1
ATOM 649 C C . LEU A 1 85 ? -19.014 -0.350 13.178 1.00 82.69 85 LEU A C 1
ATOM 651 O O . LEU A 1 85 ? -19.638 -0.188 14.226 1.00 82.69 85 LEU A O 1
ATOM 655 N N . ALA A 1 86 ? -19.607 -0.361 11.984 1.00 82.06 86 ALA A N 1
ATOM 656 C CA . ALA A 1 86 ? -21.052 -0.224 11.822 1.00 82.06 86 ALA A CA 1
ATOM 657 C C . ALA A 1 86 ? -21.807 -1.435 12.397 1.00 82.06 86 ALA A C 1
ATOM 659 O O . ALA A 1 86 ? -22.839 -1.267 13.047 1.00 82.06 86 ALA A O 1
ATOM 660 N N . GLU A 1 87 ? -21.280 -2.646 12.205 1.00 83.12 87 GLU A N 1
ATOM 661 C CA . GLU A 1 87 ? -21.830 -3.864 12.812 1.00 83.12 87 GLU A CA 1
ATOM 662 C C . GLU A 1 87 ? -21.721 -3.832 14.341 1.00 83.12 87 GLU A C 1
ATOM 664 O O . GLU A 1 87 ? -22.691 -4.135 15.035 1.00 83.12 87 GLU A O 1
ATOM 669 N N . GLU A 1 88 ? -20.584 -3.388 14.884 1.00 78.56 88 GLU A N 1
ATOM 670 C CA . GLU A 1 88 ? -20.395 -3.270 16.333 1.00 78.56 88 GLU A CA 1
ATOM 671 C C . GLU A 1 88 ? -21.351 -2.238 16.964 1.00 78.56 88 GLU A C 1
ATOM 673 O O . GLU A 1 88 ? -21.864 -2.457 18.065 1.00 78.56 88 GLU A O 1
ATOM 678 N N . GLU A 1 89 ? -21.633 -1.124 16.279 1.00 80.44 89 GLU A N 1
ATOM 679 C CA . GLU A 1 89 ? -22.614 -0.138 16.750 1.00 80.44 89 GLU A CA 1
ATOM 680 C C . GLU A 1 89 ? -24.042 -0.704 16.740 1.00 80.44 89 GLU A C 1
ATOM 682 O O . GLU A 1 89 ? -24.792 -0.486 17.696 1.00 80.44 89 GLU A O 1
ATOM 687 N N . ASN A 1 90 ? -24.411 -1.467 15.707 1.00 80.25 90 ASN A N 1
ATOM 688 C CA . ASN A 1 90 ? -25.717 -2.125 15.637 1.00 80.25 90 ASN A CA 1
ATOM 689 C C . ASN A 1 90 ? -25.897 -3.151 16.762 1.00 80.25 90 ASN A C 1
ATOM 691 O O . ASN A 1 90 ? -26.921 -3.124 17.441 1.00 80.25 90 ASN A O 1
ATOM 695 N N . LEU A 1 91 ? -24.882 -3.977 17.035 1.00 80.94 91 LEU A N 1
ATOM 696 C CA . LEU A 1 91 ? -24.912 -4.936 18.145 1.00 80.94 91 LEU A CA 1
ATOM 697 C C . LEU A 1 91 ? -25.054 -4.242 19.504 1.00 80.94 91 LEU A C 1
ATOM 699 O O . LEU A 1 91 ? -25.843 -4.674 20.342 1.00 80.94 91 LEU A O 1
ATOM 703 N N . LYS A 1 92 ? -24.334 -3.133 19.728 1.00 81.25 92 LYS A N 1
ATOM 704 C CA . LYS A 1 92 ? -24.488 -2.338 20.959 1.00 81.25 92 LYS A CA 1
ATOM 705 C C . LYS A 1 92 ? -25.901 -1.779 21.083 1.00 81.25 92 LYS A C 1
ATOM 707 O O . LYS A 1 92 ? -26.487 -1.850 22.159 1.00 81.25 92 LYS A O 1
ATOM 712 N N . ARG A 1 93 ? -26.472 -1.252 19.994 1.00 75.38 93 ARG A N 1
ATOM 713 C CA . ARG A 1 93 ? -27.861 -0.765 19.980 1.00 75.38 93 ARG A CA 1
ATOM 714 C C .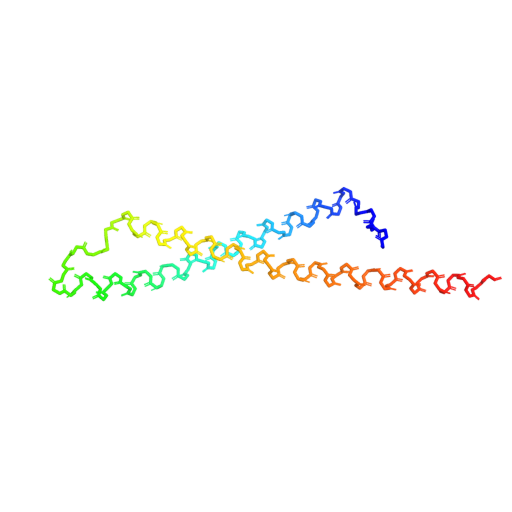 ARG A 1 93 ? -28.857 -1.872 20.313 1.00 75.38 93 ARG A C 1
ATOM 716 O O . ARG A 1 93 ? -29.743 -1.627 21.123 1.00 75.38 93 ARG A O 1
ATOM 723 N N . GLU A 1 94 ? -28.699 -3.066 19.746 1.00 80.94 94 GLU A N 1
ATOM 724 C CA . GLU A 1 94 ? -29.550 -4.222 20.055 1.00 80.94 94 GLU A CA 1
ATOM 725 C C . GLU A 1 94 ? -29.443 -4.641 21.525 1.00 80.94 94 GLU A C 1
ATOM 727 O O . GLU A 1 94 ? -30.468 -4.850 22.171 1.00 80.94 94 GLU A O 1
ATOM 732 N N . GLN A 1 95 ? -28.231 -4.685 22.087 1.00 79.00 95 GLN A N 1
ATOM 733 C CA . GLN A 1 95 ? -28.017 -5.001 23.505 1.00 79.00 95 GLN A CA 1
ATOM 734 C C . GLN A 1 95 ? -28.703 -3.997 24.438 1.00 79.00 95 GLN A C 1
ATOM 736 O O . GLN A 1 95 ? -29.375 -4.403 25.385 1.00 79.00 95 GLN A O 1
ATOM 741 N N . TYR A 1 96 ? -28.584 -2.694 24.162 1.00 76.12 96 TYR A N 1
ATOM 742 C CA . TYR A 1 96 ? -29.292 -1.672 24.940 1.00 76.12 96 TYR A CA 1
ATOM 743 C C . TYR A 1 96 ? -30.811 -1.799 24.808 1.00 76.12 96 TYR A C 1
ATOM 745 O O . TYR A 1 96 ? -31.530 -1.580 25.781 1.00 76.12 96 TYR A O 1
ATOM 753 N N . PHE A 1 97 ? -31.304 -2.165 23.624 1.00 76.56 97 PHE A N 1
ATOM 754 C CA . PHE A 1 97 ? -32.732 -2.364 23.394 1.00 76.56 97 PHE A CA 1
ATOM 755 C C . PHE A 1 97 ? -33.270 -3.576 24.166 1.00 76.56 97 PHE A C 1
ATOM 757 O O . PHE A 1 97 ? -34.345 -3.496 24.751 1.00 76.56 97 PHE A O 1
ATOM 764 N N . GLN A 1 98 ? -32.509 -4.674 24.219 1.00 74.44 98 GLN A N 1
ATOM 765 C CA . GLN A 1 98 ? -32.856 -5.858 25.008 1.00 74.44 98 GLN A CA 1
ATOM 766 C C . GLN A 1 98 ? -32.828 -5.573 26.514 1.00 74.44 98 GLN A C 1
ATOM 768 O O . GLN A 1 98 ? -33.788 -5.893 27.206 1.00 74.44 98 GLN A O 1
ATOM 773 N N . GLN A 1 99 ? -31.795 -4.890 27.017 1.00 75.25 99 GLN A N 1
ATOM 774 C CA . GLN A 1 99 ? -31.728 -4.505 28.433 1.00 75.25 99 GLN A CA 1
ATOM 775 C C . GLN A 1 99 ? -32.836 -3.526 28.842 1.00 75.25 99 GLN A C 1
ATOM 777 O O . GLN A 1 99 ? -33.314 -3.585 29.969 1.00 75.25 99 GLN A O 1
ATOM 782 N N . GLY A 1 100 ? -33.262 -2.637 27.939 1.00 62.00 100 GLY A N 1
ATOM 783 C CA . GLY A 1 100 ? -34.385 -1.727 28.178 1.00 62.00 100 GLY A CA 1
ATOM 784 C C . GLY A 1 100 ? -35.768 -2.386 28.114 1.00 62.00 100 GLY A C 1
ATOM 785 O O . GLY A 1 100 ? -36.736 -1.765 28.536 1.00 62.00 100 GLY A O 1
ATOM 786 N N . LEU A 1 101 ? -35.871 -3.608 27.581 1.00 59.22 101 LEU A N 1
ATOM 787 C CA . LEU A 1 101 ? -37.102 -4.408 27.542 1.00 59.22 101 LEU A CA 1
A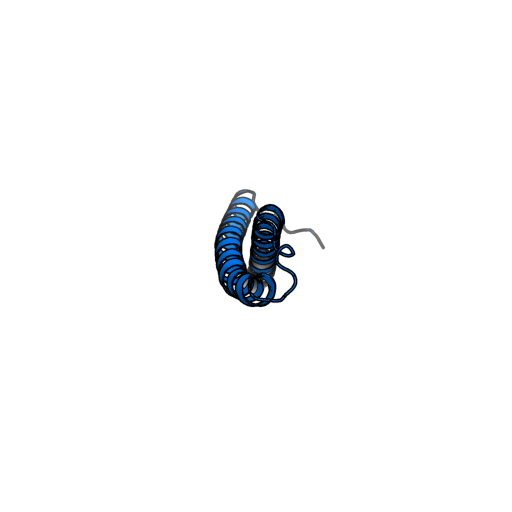TOM 788 C C . LEU A 1 101 ? -37.228 -5.379 28.729 1.00 59.22 101 LEU A C 1
ATOM 790 O O . LEU A 1 101 ? -38.326 -5.860 28.994 1.00 59.22 101 LEU A O 1
ATOM 794 N N . GLU A 1 102 ? -36.127 -5.681 29.423 1.00 56.50 102 GLU A N 1
ATOM 795 C CA . GLU A 1 102 ? -36.097 -6.552 30.612 1.00 56.50 102 GLU A CA 1
ATOM 796 C C . GLU A 1 102 ? -36.263 -5.794 31.949 1.00 56.50 102 GLU A C 1
ATOM 798 O O . GLU A 1 102 ? -36.244 -6.424 33.009 1.00 56.50 102 GLU A O 1
ATOM 803 N N . GLY A 1 103 ? -36.438 -4.467 31.919 1.00 50.34 103 GLY A N 1
ATOM 804 C CA . GLY A 1 103 ? -36.753 -3.620 33.083 1.00 50.34 103 GLY A CA 1
ATOM 805 C C . GLY A 1 103 ? -38.179 -3.090 33.051 1.00 50.34 103 GLY A C 1
ATOM 806 O O . GLY A 1 103 ? -38.765 -2.954 34.149 1.00 50.34 103 GLY A O 1
#

Secondary structure (DSSP, 8-state):
-------HHHHHHHHHHHHHHHHHHHHHHHHHHHHHHHHHHHHHHSSS-TTSS-HHHHHHHHHHHHHHHHHHHHHHHHHHHHHHHHHHHHHHHHHHHHHHH--

Sequence (103 aa):
MPIAQVSPERIEQINSKLLNAGAIGFLKGTIVALASGTYLSYKYNHGPNKRVFLPQMKVGYFIAWGIVGITFAVENAKISVTKDLAEEENLKREQYFQQGLEG

Radius of gyration: 22.77 Å; chains: 1; bounding box: 55×20×66 Å

pLDDT: mean 80.55, std 12.16, range [40.12, 94.25]